Protein AF-A0A6N7ZNN1-F1 (afdb_monomer_lite)

Structure (mmCIF, N/CA/C/O backbone):
data_AF-A0A6N7ZNN1-F1
#
_entry.id   AF-A0A6N7ZNN1-F1
#
loop_
_atom_site.group_PDB
_atom_site.id
_atom_site.type_symbol
_atom_site.label_atom_id
_atom_site.label_alt_id
_atom_site.label_comp_id
_atom_site.label_asym_id
_atom_site.label_entity_id
_atom_site.label_seq_id
_atom_site.pdbx_PDB_ins_code
_atom_site.Cartn_x
_atom_site.Cartn_y
_atom_site.Cartn_z
_atom_site.occupancy
_atom_site.B_iso_or_equiv
_atom_site.auth_seq_id
_atom_site.auth_comp_id
_atom_site.auth_asym_id
_atom_site.auth_atom_id
_atom_site.pdbx_PDB_model_num
ATOM 1 N N . LEU A 1 1 ? -9.564 5.318 27.539 1.00 40.50 1 LEU A N 1
ATOM 2 C CA . LEU A 1 1 ? -10.278 4.477 26.549 1.00 40.50 1 LEU A CA 1
ATOM 3 C C . LEU A 1 1 ? -9.243 3.721 25.726 1.00 40.50 1 LEU A C 1
ATOM 5 O O . LEU A 1 1 ? -8.839 4.178 24.665 1.00 40.50 1 LEU A O 1
ATOM 9 N N . THR A 1 2 ? -8.752 2.610 26.262 1.00 38.41 2 THR A N 1
ATOM 10 C CA . THR A 1 2 ? -7.724 1.784 25.614 1.00 38.41 2 THR A CA 1
ATOM 11 C C . THR A 1 2 ? -8.425 0.564 25.009 1.00 38.41 2 THR A C 1
ATOM 13 O O . THR A 1 2 ? -9.265 -0.022 25.698 1.00 38.41 2 THR A O 1
ATOM 16 N N . PRO A 1 3 ? -8.172 0.190 23.740 1.00 55.38 3 PRO A N 1
ATOM 17 C CA . PRO A 1 3 ? -8.867 -0.931 23.115 1.00 55.38 3 PRO A CA 1
ATOM 18 C C . PRO A 1 3 ? -8.546 -2.246 23.836 1.00 55.38 3 PRO A C 1
ATOM 20 O O . PRO A 1 3 ? -7.398 -2.524 24.181 1.00 55.38 3 PRO A O 1
ATOM 23 N N . LYS A 1 4 ? -9.585 -3.053 24.070 1.00 57.59 4 LYS A N 1
ATOM 24 C CA . LYS A 1 4 ? -9.500 -4.335 24.776 1.00 57.59 4 LYS A CA 1
ATOM 25 C C . LYS A 1 4 ? -8.698 -5.338 23.941 1.00 57.59 4 LYS A C 1
ATOM 27 O O . LYS A 1 4 ? -9.065 -5.662 22.813 1.00 57.59 4 LYS A O 1
ATOM 32 N N . GLN A 1 5 ? -7.583 -5.807 24.495 1.00 64.31 5 GLN A N 1
ATOM 33 C CA . GLN A 1 5 ? -6.657 -6.715 23.826 1.00 64.31 5 GLN A CA 1
ATOM 34 C C . GLN A 1 5 ? -7.194 -8.155 23.861 1.00 64.31 5 GLN A C 1
ATOM 36 O O . GLN A 1 5 ? -7.231 -8.785 24.912 1.00 64.31 5 GLN A O 1
ATOM 41 N N . HIS A 1 6 ? -7.562 -8.699 22.699 1.00 57.53 6 HIS A N 1
ATOM 42 C CA . HIS A 1 6 ? -7.979 -10.100 22.531 1.00 57.53 6 HIS A CA 1
ATOM 43 C C . HIS A 1 6 ? -6.803 -11.014 22.135 1.00 57.53 6 HIS A C 1
ATOM 45 O O . HIS A 1 6 ? -6.918 -11.845 21.239 1.00 57.53 6 HIS A O 1
ATOM 51 N N . SER A 1 7 ? -5.643 -10.844 22.777 1.00 55.69 7 SER A N 1
ATOM 52 C CA . SER A 1 7 ? -4.484 -11.722 22.566 1.00 55.69 7 SER A CA 1
ATOM 53 C C . SER A 1 7 ? -4.508 -12.847 23.599 1.00 55.69 7 SER A C 1
ATOM 55 O O . SER A 1 7 ? -3.975 -12.709 24.698 1.00 55.69 7 SER A O 1
ATOM 57 N N . THR A 1 8 ? -5.172 -13.955 23.282 1.00 56.56 8 THR A N 1
ATOM 58 C CA . THR A 1 8 ? -5.129 -15.179 24.092 1.00 56.56 8 THR A CA 1
ATOM 59 C C . THR A 1 8 ? -3.854 -15.955 23.766 1.00 56.56 8 THR A C 1
ATOM 61 O O . THR A 1 8 ? -3.737 -16.523 22.682 1.00 56.56 8 THR A O 1
ATOM 64 N N . GLY A 1 9 ? -2.893 -15.972 24.698 1.00 54.00 9 GLY A N 1
ATOM 65 C CA . GLY A 1 9 ? -1.743 -16.888 24.651 1.00 54.00 9 GLY A CA 1
ATOM 66 C C . GLY A 1 9 ? -0.345 -16.264 24.556 1.00 54.00 9 GLY A C 1
ATOM 67 O O . GLY A 1 9 ? 0.562 -16.924 24.055 1.00 54.00 9 GLY A O 1
ATOM 68 N N . GLY A 1 10 ? -0.141 -15.011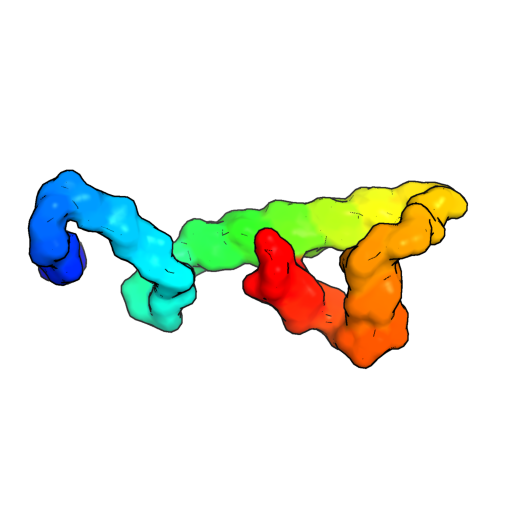 24.984 1.00 56.22 10 GLY A N 1
ATOM 69 C CA . GLY A 1 10 ? 1.205 -14.421 25.147 1.00 56.22 10 GLY A CA 1
ATOM 70 C C . GLY A 1 10 ? 2.009 -14.198 23.856 1.00 56.22 10 GLY A C 1
ATOM 71 O O . GLY A 1 10 ? 3.125 -13.695 23.903 1.00 56.22 10 GLY A O 1
ATOM 72 N N . LYS A 1 11 ? 1.446 -14.533 22.692 1.00 53.84 11 LYS A N 1
ATOM 73 C CA . LYS A 1 11 ? 2.046 -14.320 21.374 1.00 53.84 11 LYS A CA 1
ATOM 74 C C . LYS A 1 11 ? 1.163 -13.335 20.616 1.00 53.84 11 LYS A C 1
ATOM 76 O O . LYS A 1 11 ? 0.084 -13.741 20.181 1.00 53.84 11 LYS A O 1
ATOM 81 N N . PRO A 1 12 ? 1.561 -12.058 20.464 1.00 60.47 12 PRO A N 1
ATOM 82 C CA . PRO A 1 12 ? 0.817 -11.123 19.635 1.00 60.47 12 PRO A CA 1
ATOM 83 C C . PRO A 1 12 ? 0.858 -11.625 18.190 1.00 60.47 12 PRO A C 1
ATOM 85 O O . PRO A 1 12 ? 1.811 -11.397 17.450 1.00 60.47 12 PRO A O 1
ATOM 88 N N . ARG A 1 13 ? -0.177 -12.359 17.781 1.00 58.94 13 ARG A N 1
ATOM 89 C CA . ARG A 1 13 ? -0.440 -12.607 16.370 1.00 58.94 13 ARG A CA 1
ATOM 90 C C . ARG A 1 13 ? -1.145 -11.373 15.854 1.00 58.94 13 ARG A C 1
ATOM 92 O O . ARG A 1 13 ? -2.358 -11.240 15.994 1.00 58.94 13 ARG A O 1
ATOM 99 N N . SER A 1 14 ? -0.363 -10.454 15.305 1.00 60.38 14 SER A N 1
ATOM 100 C CA . SER A 1 14 ? -0.866 -9.353 14.494 1.00 60.38 14 SER A CA 1
ATOM 101 C C . SER A 1 14 ? -1.590 -9.962 13.293 1.00 60.38 14 SER A C 1
ATOM 103 O O . SER A 1 14 ? -0.981 -10.240 12.265 1.00 60.38 14 SER A O 1
ATOM 105 N N . GLY A 1 15 ? -2.878 -10.276 13.444 1.00 63.94 15 GLY A N 1
ATOM 106 C CA . GLY A 1 15 ? -3.726 -10.636 12.314 1.00 63.94 15 GLY A CA 1
ATOM 107 C C . GLY A 1 15 ? -3.743 -9.502 11.287 1.00 63.94 15 GLY A C 1
ATOM 108 O O . GLY A 1 15 ? -3.354 -8.371 11.595 1.00 63.94 15 GLY A O 1
ATOM 109 N N . GLY A 1 16 ? -4.200 -9.800 10.066 1.00 57.56 16 GLY A N 1
ATOM 110 C CA . GLY A 1 16 ? -4.348 -8.797 9.009 1.00 57.56 16 GLY A CA 1
ATOM 111 C C . GLY A 1 16 ? -5.047 -7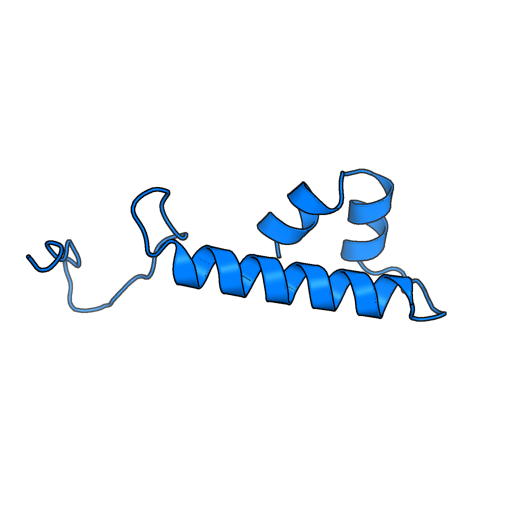.544 9.536 1.00 57.56 16 GLY A C 1
ATOM 112 O O . GLY A 1 16 ? -5.943 -7.641 10.376 1.00 57.56 16 GLY A O 1
ATOM 113 N N . ILE A 1 17 ? -4.600 -6.367 9.090 1.00 60.72 17 ILE A N 1
ATOM 114 C CA . ILE A 1 17 ? -5.032 -5.089 9.660 1.00 60.72 17 ILE A CA 1
ATOM 115 C C . ILE A 1 17 ? -6.543 -4.964 9.499 1.00 60.72 17 ILE A C 1
ATOM 117 O O . ILE A 1 17 ? -7.047 -4.672 8.411 1.00 60.72 17 ILE A O 1
ATOM 121 N N . SER A 1 18 ? -7.267 -5.236 10.584 1.00 62.97 18 SER A N 1
ATOM 122 C CA . SER A 1 18 ? -8.719 -5.285 10.542 1.00 62.97 18 SER A CA 1
ATOM 123 C C . SER A 1 18 ? -9.261 -3.903 10.186 1.00 62.97 18 SER A C 1
ATOM 125 O O . SER A 1 18 ? -8.603 -2.876 10.385 1.00 62.97 18 SER A O 1
ATOM 127 N N . LYS A 1 19 ? -10.500 -3.845 9.690 1.00 57.19 19 LYS A N 1
ATOM 128 C CA . LYS A 1 19 ? -11.193 -2.566 9.464 1.00 57.19 19 LYS A CA 1
ATOM 129 C C . LYS A 1 19 ? -11.321 -1.737 10.763 1.00 57.19 19 LYS A C 1
ATOM 131 O O . LYS A 1 19 ? -11.494 -0.526 10.693 1.00 57.19 19 LYS A O 1
ATOM 136 N N . MET A 1 20 ? -11.197 -2.400 11.919 1.00 58.12 20 MET A N 1
ATOM 137 C CA . MET A 1 20 ? -11.201 -1.849 13.279 1.00 58.12 20 MET A CA 1
ATOM 138 C C . MET A 1 20 ? -9.779 -1.588 13.832 1.00 58.12 20 MET A C 1
ATOM 140 O O . MET A 1 20 ? -9.630 -1.098 14.946 1.00 58.12 20 MET A O 1
ATOM 144 N N . GLY A 1 21 ? -8.728 -1.922 13.073 1.00 71.06 21 GLY A N 1
ATOM 145 C CA . GLY A 1 21 ? -7.330 -1.659 13.409 1.00 71.06 21 GLY A CA 1
ATOM 146 C C . GLY A 1 21 ? -6.929 -0.194 13.210 1.00 71.06 21 GLY A C 1
ATOM 147 O O . GLY A 1 21 ? -7.729 0.658 12.823 1.00 71.06 21 GLY A O 1
ATOM 148 N N . ASN A 1 22 ? -5.654 0.117 13.453 1.00 81.00 22 ASN A N 1
ATOM 149 C CA . ASN A 1 22 ? -5.156 1.489 13.373 1.00 81.00 22 ASN A CA 1
ATOM 150 C C . ASN A 1 22 ? -5.205 2.033 11.927 1.00 81.00 22 ASN A C 1
ATOM 152 O O . ASN A 1 22 ? -4.437 1.616 11.053 1.00 81.00 22 ASN A O 1
ATOM 156 N N . ARG A 1 23 ? -6.087 3.015 11.691 1.00 82.56 23 ARG A N 1
ATOM 157 C CA . ARG A 1 23 ? -6.251 3.704 10.399 1.00 82.56 23 ARG A CA 1
ATOM 158 C C . ARG A 1 23 ? -4.951 4.349 9.912 1.00 82.56 23 ARG A C 1
ATOM 160 O O . ARG A 1 23 ? -4.691 4.335 8.712 1.00 82.56 23 ARG A O 1
ATOM 167 N N . TYR A 1 24 ? -4.140 4.878 10.824 1.00 86.69 24 TYR A N 1
ATOM 168 C CA . TYR A 1 24 ? -2.880 5.537 10.498 1.00 86.69 24 TYR A CA 1
ATOM 169 C C . TYR A 1 24 ? -1.865 4.551 9.913 1.00 86.69 24 TYR A C 1
ATOM 171 O O . TYR A 1 24 ? -1.305 4.806 8.851 1.00 86.69 24 TYR A O 1
ATOM 179 N N . ILE A 1 25 ? -1.724 3.373 10.527 1.00 84.69 25 ILE A N 1
ATOM 180 C CA . ILE A 1 25 ? -0.834 2.313 10.029 1.00 84.69 25 ILE A CA 1
ATOM 181 C C . ILE A 1 25 ? -1.283 1.834 8.643 1.00 84.69 25 ILE A C 1
ATOM 183 O O . ILE A 1 25 ? -0.453 1.694 7.749 1.00 84.69 25 ILE A O 1
ATOM 187 N N . ARG A 1 26 ? -2.596 1.659 8.413 1.00 84.69 26 ARG A N 1
ATOM 188 C CA . ARG A 1 26 ? -3.118 1.345 7.067 1.00 84.69 26 ARG A CA 1
ATOM 189 C C . ARG A 1 26 ? -2.746 2.410 6.040 1.00 84.69 26 ARG A C 1
ATOM 191 O O . ARG A 1 26 ? -2.414 2.067 4.911 1.00 84.69 26 ARG A O 1
ATOM 198 N N . CYS A 1 27 ? -2.844 3.681 6.423 1.00 87.75 27 CYS A N 1
ATOM 199 C CA . CYS A 1 27 ? -2.508 4.792 5.544 1.00 87.75 27 CYS A CA 1
ATOM 200 C C . CYS A 1 27 ? -1.018 4.756 5.182 1.00 87.75 27 CYS A C 1
ATOM 202 O O . CYS A 1 27 ? -0.680 4.798 4.003 1.00 87.75 27 CYS A O 1
ATOM 204 N N . LEU A 1 28 ? -0.144 4.580 6.178 1.00 90.38 28 LEU A N 1
ATOM 205 C CA . LEU A 1 28 ? 1.303 4.488 5.978 1.00 90.38 28 LEU A CA 1
ATOM 206 C C . LEU A 1 28 ? 1.706 3.312 5.084 1.00 90.38 28 LEU A C 1
ATOM 208 O O . LEU A 1 28 ? 2.514 3.489 4.178 1.00 90.38 28 LEU A O 1
ATOM 212 N N . LEU A 1 29 ? 1.119 2.131 5.288 1.00 88.75 29 LEU A N 1
ATOM 213 C CA . LEU A 1 29 ? 1.404 0.965 4.448 1.00 88.75 29 LEU A CA 1
ATOM 214 C C . LEU A 1 29 ? 0.929 1.171 3.010 1.00 88.75 29 LEU A C 1
ATOM 216 O O . LEU A 1 29 ? 1.665 0.878 2.074 1.00 88.75 29 LEU A O 1
ATOM 220 N N . TYR A 1 30 ? -0.258 1.753 2.829 1.00 89.50 30 TYR A N 1
ATOM 221 C CA . TYR A 1 30 ? -0.757 2.108 1.504 1.00 89.50 30 TYR A CA 1
ATOM 222 C C . TYR A 1 30 ? 0.154 3.124 0.798 1.00 89.50 30 TYR A C 1
ATOM 224 O O . TYR A 1 30 ? 0.481 2.953 -0.375 1.00 89.50 30 TYR A O 1
ATOM 232 N N . LEU A 1 31 ? 0.599 4.160 1.515 1.00 92.38 31 LEU A N 1
ATOM 233 C CA . LEU A 1 31 ? 1.545 5.161 1.014 1.00 92.38 31 LEU A CA 1
ATOM 234 C C . LEU A 1 31 ? 2.887 4.522 0.621 1.00 92.38 31 LEU A C 1
ATOM 236 O O . LEU A 1 31 ? 3.395 4.800 -0.464 1.00 92.38 31 LEU A O 1
ATOM 240 N N . GLY A 1 32 ? 3.423 3.619 1.447 1.00 90.75 32 GLY A N 1
ATOM 241 C CA . GLY A 1 32 ? 4.648 2.871 1.148 1.00 90.75 32 GLY A CA 1
ATOM 242 C C . GLY A 1 32 ? 4.513 1.965 -0.080 1.00 90.75 32 GLY A C 1
ATOM 243 O O . GLY A 1 32 ? 5.378 1.971 -0.957 1.00 90.75 32 GLY A O 1
ATOM 244 N N . ALA A 1 33 ? 3.395 1.246 -0.200 1.00 90.06 33 ALA A N 1
ATOM 245 C CA . ALA A 1 33 ? 3.110 0.400 -1.355 1.00 90.06 33 ALA A CA 1
ATOM 246 C C . ALA A 1 33 ? 2.951 1.218 -2.649 1.00 90.06 33 ALA A C 1
ATOM 248 O O . ALA A 1 33 ? 3.499 0.852 -3.691 1.00 90.06 33 ALA A O 1
ATOM 249 N N . MET A 1 34 ? 2.263 2.364 -2.587 1.00 90.25 34 MET A N 1
ATOM 250 C CA . MET A 1 34 ? 2.152 3.309 -3.706 1.00 90.25 34 MET A CA 1
ATOM 251 C C . MET A 1 34 ? 3.520 3.836 -4.150 1.00 90.25 34 MET A C 1
ATOM 253 O O . MET A 1 34 ? 3.796 3.875 -5.351 1.00 90.25 34 MET A O 1
ATOM 257 N N . ALA A 1 35 ? 4.389 4.201 -3.202 1.00 89.75 35 ALA A N 1
ATOM 258 C CA . ALA A 1 35 ? 5.740 4.670 -3.501 1.00 89.75 35 ALA A 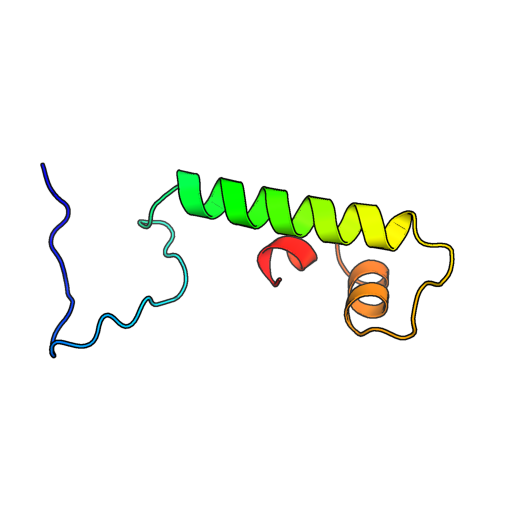CA 1
ATOM 259 C C . ALA A 1 35 ? 6.564 3.589 -4.220 1.00 89.75 35 ALA A C 1
ATOM 261 O O . ALA A 1 35 ? 7.190 3.867 -5.244 1.00 89.75 35 ALA A O 1
ATOM 262 N N . GLN A 1 36 ? 6.496 2.339 -3.753 1.00 85.06 36 GLN A N 1
ATOM 263 C CA . GLN A 1 36 ? 7.189 1.208 -4.377 1.00 85.06 36 GLN A CA 1
ATOM 264 C C . GLN A 1 36 ? 6.705 0.963 -5.814 1.00 85.06 36 GLN A C 1
ATOM 266 O O . GLN A 1 36 ? 7.520 0.804 -6.728 1.00 85.06 36 GLN A O 1
ATOM 271 N N . ILE A 1 37 ? 5.390 1.032 -6.044 1.00 85.56 37 ILE A N 1
ATOM 272 C CA . ILE A 1 37 ? 4.814 0.912 -7.386 1.00 85.56 37 ILE A CA 1
ATOM 273 C C . ILE A 1 37 ? 5.276 2.065 -8.287 1.00 85.56 37 ILE A C 1
ATOM 275 O O . ILE A 1 37 ? 5.623 1.837 -9.446 1.00 85.56 37 ILE A O 1
ATOM 279 N N . MET A 1 38 ? 5.316 3.299 -7.780 1.00 86.12 38 MET A N 1
ATOM 280 C CA . MET A 1 38 ? 5.740 4.470 -8.552 1.00 86.12 38 MET A CA 1
ATOM 281 C C . MET A 1 38 ? 7.210 4.378 -8.980 1.00 86.12 38 MET A C 1
ATOM 283 O O . MET A 1 38 ? 7.523 4.598 -10.152 1.00 86.12 38 MET A O 1
ATOM 287 N N . VAL A 1 39 ? 8.100 3.978 -8.067 1.00 85.56 39 VAL A N 1
ATOM 288 C CA . VAL A 1 39 ? 9.527 3.746 -8.355 1.00 85.56 39 VAL A CA 1
ATOM 289 C C . VAL A 1 39 ? 9.701 2.666 -9.424 1.00 85.56 39 VAL A C 1
ATOM 291 O O . VAL A 1 39 ? 10.509 2.813 -10.345 1.00 85.56 39 VAL A O 1
ATOM 294 N N . ARG A 1 40 ? 8.899 1.600 -9.359 1.00 79.19 40 ARG A N 1
ATOM 295 C CA . ARG A 1 40 ? 8.935 0.516 -10.347 1.00 79.19 40 ARG A CA 1
ATOM 296 C C . ARG A 1 40 ? 8.384 0.918 -11.708 1.00 79.19 40 ARG A C 1
ATOM 298 O O . ARG A 1 40 ? 8.960 0.522 -12.711 1.00 79.19 40 ARG A O 1
ATOM 305 N N . ARG A 1 41 ? 7.339 1.751 -11.767 1.00 77.19 41 ARG A N 1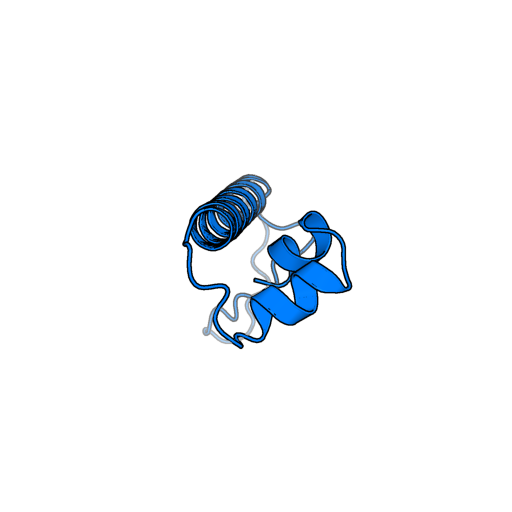
ATOM 306 C CA . ARG A 1 41 ? 6.850 2.326 -13.037 1.00 77.19 41 ARG A CA 1
ATOM 307 C C . ARG A 1 41 ? 7.866 3.271 -13.676 1.00 77.19 41 ARG A C 1
ATOM 309 O O . ARG A 1 41 ? 7.897 3.385 -14.895 1.00 77.19 41 ARG A O 1
ATOM 316 N N . ARG A 1 42 ? 8.673 3.965 -12.867 1.00 79.88 42 ARG A N 1
ATOM 317 C CA . ARG A 1 42 ? 9.735 4.864 -13.347 1.00 79.88 42 ARG A CA 1
ATOM 318 C C . ARG A 1 42 ? 10.989 4.104 -13.791 1.00 79.88 42 ARG A C 1
ATOM 320 O O . ARG A 1 42 ? 11.725 4.600 -14.639 1.00 79.88 42 ARG A O 1
ATOM 327 N N . SER A 1 43 ? 11.231 2.920 -13.230 1.00 75.25 43 SER A N 1
ATOM 328 C CA . SER A 1 43 ? 12.370 2.079 -13.595 1.00 75.25 43 SER A CA 1
ATOM 329 C C . SER A 1 43 ? 12.203 1.515 -15.007 1.00 75.25 43 SER A C 1
ATOM 331 O O . SER A 1 43 ? 11.193 0.905 -15.343 1.00 75.25 43 SER A O 1
ATOM 333 N N . ARG A 1 44 ? 13.225 1.717 -15.846 1.00 60.53 44 ARG A N 1
ATOM 334 C CA . ARG A 1 44 ? 13.219 1.419 -17.293 1.00 60.53 44 ARG A CA 1
ATOM 335 C C . ARG A 1 44 ? 13.215 -0.078 -17.631 1.00 60.53 44 ARG A C 1
ATOM 337 O O . ARG A 1 44 ? 13.079 -0.437 -18.793 1.00 60.53 44 ARG A O 1
ATOM 344 N N . HIS A 1 45 ? 13.380 -0.931 -16.624 1.00 61.88 45 HIS A N 1
ATOM 345 C CA . HIS A 1 45 ? 13.208 -2.372 -16.725 1.00 61.88 45 HIS A CA 1
ATOM 346 C C . HIS A 1 45 ? 11.921 -2.750 -15.994 1.00 61.88 45 HIS A C 1
ATOM 348 O O . HIS A 1 45 ? 11.950 -2.905 -14.768 1.00 61.88 45 HIS A O 1
ATOM 354 N N . PRO A 1 46 ? 10.790 -2.920 -16.703 1.00 62.31 46 PRO A N 1
ATOM 355 C CA . PRO A 1 46 ? 9.689 -3.689 -16.163 1.00 62.31 46 PRO A CA 1
ATOM 356 C C . PRO A 1 46 ? 10.210 -5.118 -16.054 1.00 62.31 46 PRO A C 1
ATOM 358 O O . PRO A 1 46 ? 10.124 -5.902 -16.994 1.00 62.31 46 PRO A O 1
ATOM 361 N N . GLY A 1 47 ? 10.842 -5.439 -14.924 1.00 60.03 47 GLY A N 1
ATOM 362 C CA . GLY A 1 47 ? 11.238 -6.807 -14.643 1.00 60.03 47 GLY A CA 1
ATOM 363 C C . GLY A 1 47 ? 10.021 -7.700 -14.865 1.00 60.03 47 GLY A C 1
ATOM 364 O O . GLY A 1 47 ? 8.884 -7.273 -14.615 1.00 60.03 47 GLY A O 1
ATOM 365 N N . THR A 1 48 ? 10.257 -8.935 -15.298 1.00 63.78 48 THR A N 1
ATOM 366 C CA . THR A 1 48 ? 9.293 -10.053 -15.368 1.00 63.78 48 THR A CA 1
ATOM 367 C C . THR A 1 48 ? 8.725 -10.433 -13.989 1.00 63.78 48 THR A C 1
ATOM 369 O O . THR A 1 48 ? 8.337 -11.566 -13.716 1.00 63.78 48 THR A O 1
ATOM 372 N N . ASP A 1 49 ? 8.666 -9.461 -13.091 1.00 73.69 49 ASP A N 1
ATOM 373 C CA . ASP A 1 49 ? 8.240 -9.555 -11.727 1.00 73.69 49 ASP A CA 1
ATOM 374 C C . ASP A 1 49 ? 6.720 -9.731 -11.667 1.00 73.69 49 ASP A C 1
ATOM 376 O O . ASP A 1 49 ? 5.945 -9.220 -12.489 1.00 73.69 49 ASP A O 1
ATOM 380 N N . TRP A 1 50 ? 6.281 -10.481 -10.665 1.00 81.00 50 TRP A N 1
ATOM 381 C CA . TRP A 1 50 ? 4.876 -10.777 -10.417 1.00 81.00 50 TRP A CA 1
ATOM 382 C C . TRP A 1 50 ? 4.042 -9.491 -10.291 1.00 81.00 50 TRP A C 1
ATOM 384 O O . TRP A 1 50 ? 2.886 -9.459 -10.717 1.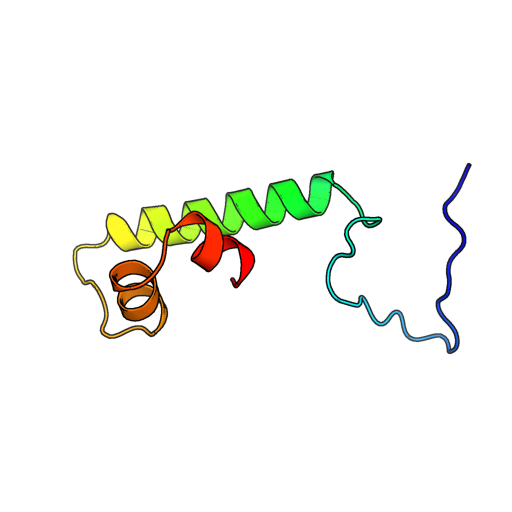00 81.00 50 TRP A O 1
ATOM 394 N N . LEU A 1 51 ? 4.647 -8.417 -9.769 1.00 78.38 51 LEU A N 1
ATOM 395 C CA . LEU A 1 51 ? 3.995 -7.128 -9.572 1.00 78.38 51 LEU A CA 1
ATOM 396 C C . LEU A 1 51 ? 3.668 -6.426 -10.895 1.00 78.38 51 LEU A C 1
ATOM 398 O O . LEU A 1 51 ? 2.556 -5.931 -11.054 1.00 78.38 51 LEU A O 1
ATOM 402 N N . SER A 1 52 ? 4.594 -6.424 -11.859 1.00 79.88 52 SER A N 1
ATOM 403 C CA . SER A 1 52 ? 4.379 -5.833 -13.188 1.00 79.88 52 SER A CA 1
ATOM 404 C C . SER A 1 52 ? 3.231 -6.538 -13.914 1.00 79.88 52 SER A C 1
ATOM 406 O O . SER A 1 52 ? 2.346 -5.889 -14.469 1.00 79.88 52 SER A O 1
ATOM 408 N N . ARG A 1 53 ? 3.182 -7.876 -13.825 1.00 82.69 53 ARG A N 1
ATOM 409 C CA . ARG A 1 53 ? 2.084 -8.684 -14.383 1.00 82.69 53 ARG A CA 1
ATOM 410 C C . ARG A 1 53 ? 0.745 -8.394 -13.708 1.00 82.69 53 ARG A C 1
ATOM 412 O O . ARG A 1 53 ? -0.275 -8.276 -14.387 1.00 82.69 53 ARG A O 1
ATOM 419 N N . LYS A 1 54 ? 0.726 -8.235 -12.380 1.00 83.62 54 LYS A N 1
ATOM 420 C CA . LYS A 1 54 ? -0.503 -7.860 -11.669 1.00 83.62 54 LYS A CA 1
ATOM 421 C C . LYS A 1 54 ? -0.960 -6.440 -11.999 1.00 83.62 54 LYS A C 1
ATOM 423 O O . LYS A 1 54 ? -2.155 -6.256 -12.198 1.00 83.62 54 LYS A O 1
ATOM 428 N N . LEU A 1 55 ? -0.047 -5.477 -12.125 1.00 81.62 55 LEU A N 1
ATOM 429 C CA . LEU A 1 55 ? -0.365 -4.098 -12.523 1.00 81.62 55 LEU A CA 1
ATOM 430 C C . LEU A 1 55 ? -0.888 -3.994 -13.961 1.00 81.62 55 LEU A C 1
ATOM 432 O O . LEU A 1 55 ? -1.670 -3.097 -14.249 1.00 81.62 55 LEU A O 1
ATOM 436 N N . ALA A 1 56 ? -0.504 -4.915 -14.849 1.00 82.19 56 ALA A N 1
ATOM 437 C CA . ALA A 1 56 ? -1.061 -4.984 -16.200 1.00 82.19 56 ALA A CA 1
ATOM 438 C C . ALA A 1 56 ? -2.522 -5.477 -16.229 1.00 82.19 56 ALA A C 1
ATOM 440 O O . ALA A 1 56 ? -3.246 -5.193 -17.174 1.00 82.19 56 ALA A O 1
ATOM 441 N N . THR A 1 57 ? -2.960 -6.214 -15.200 1.00 83.44 57 THR A N 1
ATOM 442 C CA . THR A 1 57 ? -4.281 -6.877 -15.177 1.00 83.44 57 THR A CA 1
ATOM 443 C C . THR A 1 57 ? -5.260 -6.230 -14.193 1.00 83.44 57 THR A C 1
ATOM 445 O O . THR A 1 57 ? -6.472 -6.415 -14.298 1.00 83.44 57 THR A O 1
ATOM 448 N N . LYS A 1 58 ? -4.754 -5.535 -13.170 1.00 82.06 58 LYS A N 1
ATOM 449 C CA . LYS A 1 58 ? -5.536 -5.018 -12.043 1.00 82.06 58 LYS A CA 1
ATOM 450 C C . LYS A 1 58 ? -5.189 -3.564 -11.764 1.00 82.06 58 LYS A C 1
ATOM 452 O O . LYS A 1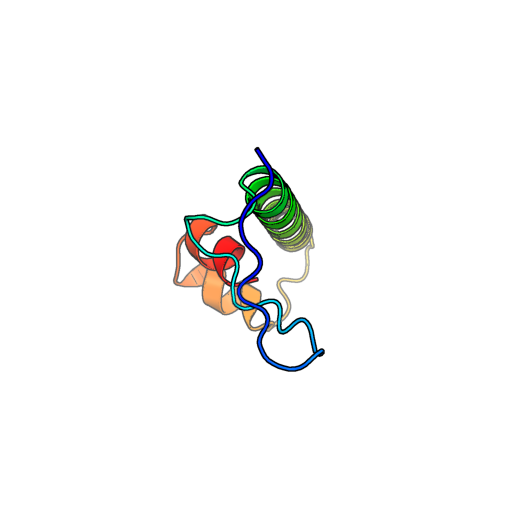 58 ? -4.057 -3.133 -11.959 1.00 82.06 58 LYS A O 1
ATOM 457 N N . GLU A 1 59 ? -6.163 -2.836 -11.225 1.00 83.00 59 GLU A N 1
ATOM 458 C CA . GLU A 1 59 ? -5.959 -1.460 -10.787 1.00 83.00 59 GLU A CA 1
ATOM 459 C C . GLU A 1 59 ? -4.862 -1.353 -9.722 1.00 83.00 59 GLU A C 1
ATOM 461 O O . GLU A 1 59 ? -4.794 -2.139 -8.770 1.00 83.00 59 GLU A O 1
ATOM 466 N N . THR A 1 60 ? -4.051 -0.302 -9.833 1.00 82.75 60 THR A N 1
ATOM 467 C CA . THR A 1 60 ? -2.922 0.004 -8.944 1.00 82.75 60 THR A CA 1
ATOM 468 C C . THR A 1 60 ? -3.305 -0.008 -7.465 1.00 82.75 60 THR A C 1
ATOM 470 O O . THR A 1 60 ? -2.535 -0.458 -6.619 1.00 82.75 60 THR A O 1
ATOM 473 N N . ARG A 1 61 ? -4.517 0.458 -7.142 1.00 82.62 61 ARG A N 1
ATOM 474 C CA . ARG A 1 61 ? -5.018 0.534 -5.766 1.00 82.62 61 ARG A CA 1
ATOM 475 C C . ARG A 1 61 ? -5.237 -0.852 -5.154 1.00 82.62 61 ARG A C 1
ATOM 477 O O . ARG A 1 61 ? -4.923 -1.046 -3.987 1.00 82.62 61 ARG A O 1
ATOM 484 N N . VAL A 1 62 ? -5.724 -1.813 -5.940 1.00 82.56 62 VAL A N 1
ATOM 485 C CA . VAL A 1 62 ? -5.916 -3.204 -5.499 1.00 82.56 62 VAL A CA 1
ATOM 486 C C . VAL A 1 62 ? -4.568 -3.876 -5.271 1.00 82.56 62 VAL A C 1
ATOM 488 O O . VAL A 1 62 ? -4.374 -4.549 -4.263 1.00 82.56 62 VAL A O 1
ATOM 491 N N . VAL A 1 63 ? -3.617 -3.650 -6.179 1.00 83.38 63 VAL A N 1
ATOM 492 C CA . VAL A 1 63 ? -2.264 -4.207 -6.070 1.00 83.38 63 VAL A CA 1
ATOM 493 C C . VAL A 1 63 ? -1.540 -3.678 -4.830 1.00 83.38 63 VAL A C 1
ATOM 495 O O . VAL A 1 63 ? -0.899 -4.449 -4.129 1.00 83.38 63 VAL A O 1
ATOM 498 N N . ALA A 1 64 ? -1.691 -2.395 -4.509 1.00 84.00 64 ALA A N 1
ATOM 499 C CA . ALA A 1 64 ? -1.047 -1.794 -3.344 1.00 84.00 64 ALA A CA 1
ATOM 500 C C . ALA A 1 64 ? -1.621 -2.226 -1.997 1.00 84.00 64 ALA A C 1
ATOM 502 O O . ALA A 1 64 ? -0.926 -2.166 -0.995 1.00 84.00 64 ALA A O 1
ATOM 503 N N . ILE A 1 65 ? -2.887 -2.640 -1.961 1.00 81.31 65 ILE A N 1
ATOM 504 C CA . ILE A 1 65 ? -3.489 -3.216 -0.751 1.00 81.31 65 ILE A CA 1
ATOM 505 C C . ILE A 1 65 ? -2.999 -4.658 -0.533 1.00 81.31 65 ILE A C 1
ATOM 507 O O . ILE A 1 65 ? -3.036 -5.147 0.591 1.00 81.31 65 ILE A O 1
ATOM 511 N N . ALA A 1 66 ? -2.562 -5.335 -1.598 1.00 79.56 66 ALA A N 1
ATOM 512 C CA . ALA A 1 66 ? -2.055 -6.705 -1.562 1.00 79.56 66 ALA A CA 1
ATOM 513 C C . ALA A 1 66 ? -0.528 -6.805 -1.365 1.00 79.56 66 ALA A C 1
ATOM 515 O O . ALA A 1 66 ? -0.018 -7.924 -1.312 1.00 79.56 66 ALA A O 1
ATOM 516 N N . LEU A 1 67 ? 0.178 -5.668 -1.325 1.00 72.94 67 LEU A N 1
ATOM 517 C CA . LEU A 1 67 ? 1.617 -5.572 -1.064 1.00 72.94 67 LEU A CA 1
ATOM 518 C C . LEU A 1 67 ? 1.884 -5.585 0.448 1.00 72.94 67 LEU A C 1
ATOM 520 O O . LEU A 1 67 ? 2.852 -6.261 0.850 1.00 72.94 67 LEU A O 1
#

Radius of gyration: 16.2 Å; chains: 1; bounding box: 24×22×44 Å

Secondary structure (DSSP, 8-state):
-PPP---TTS-----S--TTS-HHHHHHHHHHHHHHHHHHHHSS---S-HHHHHHHHS-HHHHHH--

pLDDT: mean 73.64, std 13.52, range [38.41, 92.38]

Foldseek 3Di:
DDDDDPDPDPDPPPDDQDPPHDPVVLVVQLVVLLVVVVVCVVDPDVDPDPLSVCVVPDPSSVSSSVD

Sequence (67 aa):
LTPKQHSTGGKPRSGGISKMGNRYIRCLLYLGAMAQIMVRRRSRHPGTDWLSRKLATKETRVVAIAL